Protein AF-A0A355A4Q2-F1 (afdb_monomer)

Solvent-accessible surface area (backbone atoms only — not comparable to full-atom values): 5802 Å² total; per-residue (Å²): 106,85,77,87,81,94,65,103,65,57,71,68,59,53,52,54,50,49,53,55,40,46,78,72,74,45,85,83,72,73,86,63,68,42,79,46,67,49,73,86,80,50,83,54,80,56,55,35,34,83,59,32,88,66,60,17,36,39,72,41,86,90,75,60,39,71,43,77,43,60,62,45,51,81,70,80,61,56,39,31,82,44,30,90,83,60,50,40,44,82,46,103

Secondary structure (DSSP, 8-state):
--S----S--HHHHHHHHHHHHHTTPPP-----EEEE-SSS-----TTTTT-TTS-EEE-TTT--EEE-GGG-----THHHH-TT--EEEE-

Nearest PDB structures (foldseek):
  7o80-assembly1_Bz  TM=7.680E-01  e=3.815E-04  Oryctolagus cuniculus
  5exd-assembly1_B  TM=5.615E-01  e=2.547E-04  Moorella thermoacetica ATCC 39073
  5lzv-assembly1_jj  TM=7.492E-01  e=6.889E-03  Oryctolagus cuniculus
  8bee-assembly1_I  TM=5.857E-01  e=3.515E-03  Arabidopsis thaliana
  6cfw-assembly1_N  TM=6.824E-01  e=1.262E-02  Pyrococcus furiosus COM1

Radius of gyration: 16.85 Å; Cα contacts (8 Å, |Δi|>4): 106; chains: 1; bounding box: 30×35×45 Å

Mean predicted aligned error: 7.75 Å

Structure (mmCIF, N/CA/C/O backbone):
data_AF-A0A355A4Q2-F1
#
_entry.id   AF-A0A355A4Q2-F1
#
loop_
_atom_site.group_PDB
_atom_site.id
_atom_site.type_symbol
_atom_site.label_atom_id
_atom_site.label_alt_id
_atom_site.label_comp_id
_atom_site.label_asym_id
_atom_site.label_entity_id
_atom_site.label_seq_id
_atom_site.pdbx_PDB_ins_code
_atom_site.Cartn_x
_atom_site.Cartn_y
_atom_site.Cartn_z
_atom_site.occupancy
_atom_site.B_iso_or_equiv
_atom_site.auth_seq_id
_atom_site.auth_comp_id
_atom_site.auth_asym_id
_atom_site.auth_atom_id
_atom_site.pdbx_PDB_model_num
ATOM 1 N N . MET A 1 1 ? -5.337 9.448 2.320 1.00 43.44 1 MET A N 1
ATOM 2 C CA . MET A 1 1 ? -4.804 10.251 3.437 1.00 43.44 1 MET A CA 1
ATOM 3 C C . MET A 1 1 ? -4.233 11.561 2.897 1.00 43.44 1 MET A C 1
ATOM 5 O O . MET A 1 1 ? -3.123 11.505 2.384 1.00 43.44 1 MET A O 1
ATOM 9 N N . PRO A 1 2 ? -4.880 12.725 3.079 1.00 45.28 2 PRO A N 1
ATOM 10 C CA . PRO A 1 2 ? -6.300 13.001 3.252 1.00 45.28 2 PRO A CA 1
ATOM 11 C C . PRO A 1 2 ? -6.799 13.910 2.105 1.00 45.28 2 PRO A C 1
ATOM 13 O O . PRO A 1 2 ? -6.578 15.119 2.118 1.00 45.28 2 PRO A O 1
ATOM 16 N N . SER A 1 3 ? -7.531 13.370 1.132 1.00 42.09 3 SER A N 1
ATOM 17 C CA . SER A 1 3 ? -8.226 14.197 0.139 1.00 42.09 3 SER A CA 1
ATOM 18 C C . SER A 1 3 ? -9.733 14.189 0.384 1.00 42.09 3 SER A C 1
ATOM 20 O O . SER A 1 3 ? -10.459 13.258 0.049 1.00 42.09 3 SER A O 1
ATOM 22 N N . SER A 1 4 ? -10.188 15.315 0.940 1.00 50.34 4 SER A N 1
ATOM 23 C CA . SER A 1 4 ? -11.550 15.859 0.85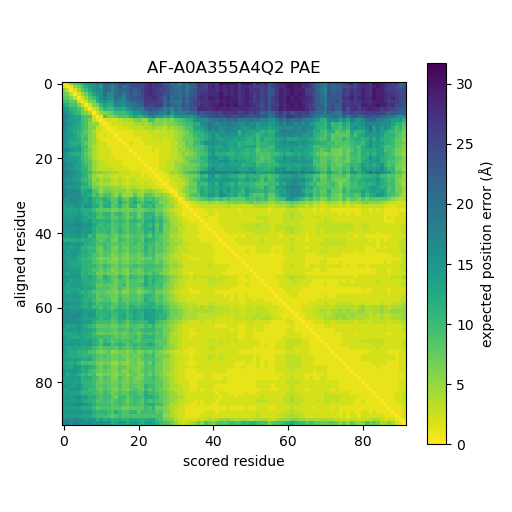5 1.00 50.34 4 SER A CA 1
ATOM 24 C C . SER A 1 4 ? -12.688 15.108 1.556 1.00 50.34 4 SER A C 1
ATOM 26 O O . SER A 1 4 ? -13.485 14.464 0.887 1.00 50.34 4 SER A O 1
ATOM 28 N N . ILE A 1 5 ? -12.887 15.339 2.863 1.00 45.88 5 ILE A N 1
ATOM 29 C CA . ILE A 1 5 ? -14.244 15.357 3.444 1.00 45.88 5 ILE A CA 1
ATOM 30 C C . ILE A 1 5 ? -14.386 16.536 4.417 1.00 45.88 5 ILE A C 1
ATOM 32 O O . ILE A 1 5 ? -13.629 16.704 5.367 1.00 45.88 5 ILE A O 1
ATOM 36 N N . PHE A 1 6 ? -15.390 17.356 4.121 1.00 49.25 6 PHE A N 1
ATOM 37 C CA . PHE A 1 6 ? -15.887 18.494 4.878 1.00 49.25 6 PHE A CA 1
ATOM 38 C C . PHE A 1 6 ? -16.289 18.121 6.315 1.00 49.25 6 PHE A C 1
ATOM 40 O O . PHE A 1 6 ? -17.214 17.341 6.510 1.00 49.25 6 PHE A O 1
ATOM 47 N N . SER A 1 7 ? -15.702 18.778 7.313 1.00 45.41 7 SER A N 1
ATOM 48 C CA . SER A 1 7 ? -16.429 19.353 8.453 1.00 45.41 7 SER A CA 1
ATOM 49 C C . SER A 1 7 ? -15.492 20.309 9.192 1.00 45.41 7 SER A C 1
ATOM 51 O O . SER A 1 7 ? -14.276 20.197 9.110 1.00 45.41 7 SER A O 1
ATOM 53 N N . ASN A 1 8 ? -16.055 21.287 9.884 1.00 50.41 8 ASN A N 1
ATOM 54 C CA . ASN A 1 8 ? -15.354 22.390 10.540 1.00 50.41 8 ASN A CA 1
ATOM 55 C C . ASN A 1 8 ? -14.564 21.964 11.809 1.00 50.41 8 ASN A C 1
ATOM 57 O O . ASN A 1 8 ? -14.504 22.713 12.785 1.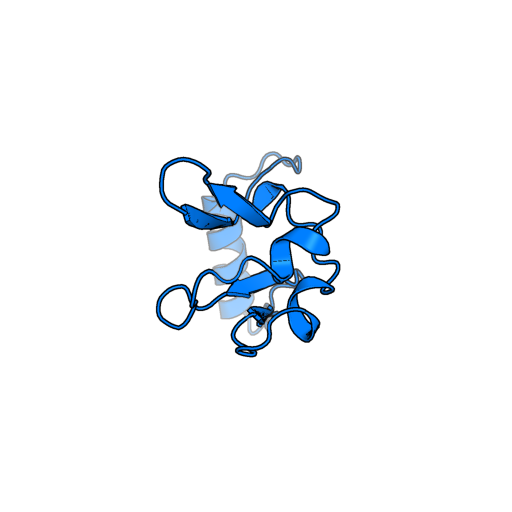00 50.41 8 ASN A O 1
ATOM 61 N N . GLY A 1 9 ? -14.037 20.736 11.845 1.00 58.78 9 GLY A N 1
ATOM 62 C CA . GLY A 1 9 ? -13.290 20.160 12.960 1.00 58.78 9 GLY A CA 1
ATOM 63 C C . GLY A 1 9 ? -11.804 20.088 12.633 1.00 58.78 9 GLY A C 1
ATOM 64 O O . GLY A 1 9 ? -11.408 19.414 11.686 1.00 58.78 9 GLY A O 1
ATOM 65 N N . SER A 1 10 ? -10.976 20.786 13.408 1.00 77.38 10 SER A N 1
ATOM 66 C CA . SER A 1 10 ? -9.533 20.549 13.406 1.00 77.38 10 SER A CA 1
ATOM 67 C C . SER A 1 10 ? -9.254 19.107 13.844 1.00 77.38 10 SER A C 1
ATOM 69 O O . SER A 1 10 ? -9.969 18.582 14.697 1.00 77.38 10 SER A O 1
ATOM 71 N N . LEU A 1 11 ? -8.217 18.477 13.277 1.00 74.50 11 LEU A N 1
ATOM 72 C CA . LEU A 1 11 ? -7.772 17.123 13.656 1.00 74.50 11 LEU A CA 1
ATOM 73 C C . LEU A 1 11 ? -7.617 16.981 15.181 1.00 74.50 11 LEU A C 1
ATOM 75 O O . LEU A 1 11 ? -8.095 16.016 15.762 1.00 74.50 11 LEU A O 1
ATOM 79 N N . GLU A 1 12 ? -7.089 18.025 15.818 1.00 79.25 12 GLU A N 1
ATOM 80 C CA . GLU A 1 12 ? -6.943 18.166 17.270 1.00 79.25 12 GLU A CA 1
ATOM 81 C C . GLU A 1 12 ? -8.259 17.940 18.042 1.00 79.25 12 GLU A C 1
ATOM 83 O O . GLU A 1 12 ? -8.295 17.204 19.020 1.00 79.25 12 GLU A O 1
ATOM 88 N N . LYS A 1 13 ? -9.392 18.473 17.561 1.00 84.50 13 LYS A N 1
ATOM 89 C CA . LYS A 1 13 ? -10.697 18.284 18.225 1.00 84.50 13 LYS A CA 1
ATOM 90 C C . LYS A 1 13 ? -11.246 16.868 18.075 1.00 84.50 13 LYS A C 1
ATOM 92 O O . LYS A 1 13 ? -12.058 16.434 18.891 1.00 84.50 13 LYS A O 1
ATOM 97 N N . ILE A 1 14 ? -10.865 16.168 17.007 1.00 85.56 14 ILE A N 1
ATOM 98 C CA . ILE A 1 14 ? -11.248 14.767 16.805 1.00 85.56 14 ILE A CA 1
ATOM 99 C C . ILE A 1 14 ? -10.470 13.896 17.792 1.00 85.56 14 ILE A C 1
ATOM 101 O O . ILE A 1 14 ? -11.071 13.034 18.425 1.00 85.56 14 ILE A O 1
ATOM 105 N N . GLU A 1 15 ? -9.176 14.163 17.971 1.00 87.56 15 GLU A N 1
ATOM 106 C CA . GLU A 1 15 ? -8.325 13.472 18.946 1.00 87.56 15 GLU A CA 1
ATOM 107 C C . GLU A 1 15 ? -8.833 13.669 20.382 1.00 87.56 15 GLU A C 1
ATOM 109 O O . GLU A 1 15 ? -9.059 12.684 21.084 1.00 87.56 15 GLU A O 1
ATOM 114 N N . GLU A 1 16 ? -9.140 14.908 20.782 1.00 90.44 16 GLU A N 1
ATOM 115 C CA . GLU A 1 16 ? -9.751 15.206 22.089 1.00 90.44 16 GLU A CA 1
ATOM 116 C C . GLU A 1 16 ? -11.084 14.462 22.294 1.00 90.44 16 GLU A C 1
ATOM 118 O O . GLU A 1 16 ? -11.375 13.939 23.374 1.00 90.44 16 GLU A O 1
ATOM 123 N N . GLY A 1 17 ? -11.913 14.398 21.246 1.00 89.50 17 GLY A N 1
ATOM 124 C CA . GLY A 1 17 ? -13.181 13.672 21.270 1.00 89.50 17 GLY A CA 1
ATOM 125 C C . GLY A 1 17 ? -12.998 12.159 21.420 1.00 89.50 17 GLY A C 1
ATOM 126 O O . GLY A 1 17 ? -13.740 11.529 22.176 1.00 89.50 17 GLY A O 1
ATOM 127 N N . ILE A 1 18 ? -12.007 11.582 20.733 1.00 90.75 18 ILE A N 1
ATOM 128 C CA . ILE A 1 18 ? -11.646 10.162 20.848 1.00 90.75 18 ILE A CA 1
ATOM 129 C C . ILE A 1 18 ? -11.189 9.860 22.279 1.00 90.75 18 ILE A C 1
ATOM 131 O O . ILE A 1 18 ? -11.746 8.961 22.910 1.00 90.75 18 ILE A O 1
ATOM 135 N N . GLU A 1 19 ? -10.270 10.656 22.829 1.00 92.56 19 GLU A N 1
ATOM 136 C CA . GLU A 1 19 ? -9.751 10.466 24.190 1.00 92.56 19 GLU A CA 1
ATOM 137 C C . GLU A 1 19 ? -10.867 10.568 25.246 1.00 92.56 19 GLU A C 1
ATOM 139 O O . GLU A 1 19 ? -10.956 9.745 26.167 1.00 92.56 19 GLU A O 1
ATOM 144 N N . TYR A 1 20 ? -11.775 11.540 25.095 1.00 94.12 20 TYR A N 1
ATOM 145 C CA . TYR A 1 20 ? -12.940 11.674 25.970 1.00 94.12 20 TYR A CA 1
ATOM 146 C C . TYR A 1 20 ? -13.794 10.402 25.970 1.00 94.12 20 TYR A C 1
ATOM 148 O O . TYR A 1 20 ? -14.167 9.906 27.035 1.00 94.12 20 TYR A O 1
ATOM 156 N N . LEU A 1 21 ? -14.107 9.865 24.793 1.00 93.94 21 LEU A N 1
ATOM 157 C CA . LEU A 1 21 ? -14.943 8.676 24.649 1.00 93.94 21 LEU A CA 1
ATOM 158 C C . LEU A 1 21 ? -14.260 7.428 25.234 1.00 93.94 21 LEU A C 1
ATOM 160 O O . LEU A 1 21 ? -14.894 6.692 25.998 1.00 93.94 21 LEU A O 1
ATOM 164 N N . GLU A 1 22 ? -12.970 7.226 24.959 1.00 93.00 22 GLU A N 1
ATOM 165 C CA . GLU A 1 22 ? -12.191 6.103 25.498 1.00 93.00 22 GLU A CA 1
ATOM 166 C C . GLU A 1 22 ? -12.146 6.116 27.028 1.00 93.00 22 GLU A C 1
ATOM 168 O O . GLU A 1 22 ? -12.395 5.091 27.673 1.00 93.00 22 GLU A O 1
ATOM 173 N N . LYS A 1 23 ? -11.931 7.293 27.630 1.00 96.31 23 LYS A N 1
ATOM 174 C CA . LYS A 1 23 ? -11.947 7.471 29.090 1.00 96.31 23 LYS A CA 1
ATOM 175 C C . LYS A 1 23 ? -13.282 7.073 29.729 1.00 96.31 23 LYS A C 1
ATOM 177 O O . LYS A 1 23 ? -13.307 6.673 30.893 1.00 96.31 23 LYS A O 1
ATOM 182 N N . HIS A 1 24 ? -14.384 7.153 28.986 1.00 95.88 24 HIS A N 1
ATOM 183 C CA . HIS A 1 24 ? -15.717 6.751 29.445 1.00 95.88 24 HIS A CA 1
ATOM 184 C C . HIS A 1 24 ? -16.075 5.307 29.057 1.00 95.88 24 HIS A C 1
ATOM 186 O O . HIS A 1 24 ? -17.236 4.905 29.143 1.00 95.88 24 HIS A O 1
ATOM 192 N N . GLY A 1 25 ? -15.082 4.505 28.663 1.00 93.44 25 GLY A N 1
ATOM 193 C CA . GLY A 1 25 ? -15.249 3.086 28.361 1.00 93.44 25 GLY A CA 1
ATOM 194 C C . GLY A 1 25 ? -15.870 2.810 26.992 1.00 93.44 25 GLY A C 1
ATOM 195 O O . GLY A 1 25 ? -16.256 1.670 26.719 1.00 93.44 25 GLY A O 1
ATOM 196 N N . VAL A 1 26 ? -15.968 3.822 26.123 1.00 95.38 26 VAL A N 1
ATOM 197 C CA . VAL A 1 26 ? -16.398 3.636 24.735 1.00 95.38 26 VAL A CA 1
ATOM 198 C C . VAL A 1 26 ? -15.217 3.099 23.935 1.00 95.38 26 VAL A C 1
ATOM 200 O O . VAL A 1 26 ? -14.153 3.705 23.889 1.00 95.38 26 VAL A O 1
ATOM 203 N N . LYS A 1 27 ? -15.400 1.946 23.288 1.00 88.69 27 LYS A N 1
ATOM 204 C CA . LYS A 1 27 ? -14.385 1.367 22.402 1.00 88.69 27 LYS A CA 1
ATOM 205 C C . LYS A 1 27 ? -14.485 2.005 21.025 1.00 88.69 27 LYS A C 1
ATOM 207 O O . LYS A 1 27 ? -15.511 1.857 20.361 1.00 88.69 27 LYS A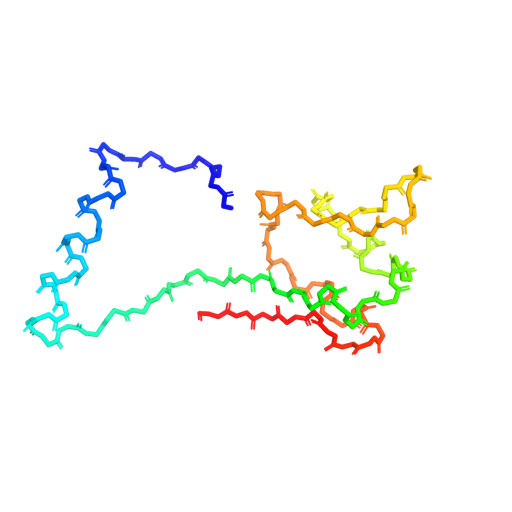 O 1
ATOM 212 N N . ILE A 1 28 ? -13.416 2.662 20.598 1.00 86.75 28 ILE A N 1
ATOM 213 C CA . ILE A 1 28 ? -13.312 3.268 19.273 1.00 86.75 28 ILE A CA 1
ATOM 214 C C . ILE A 1 28 ? -12.518 2.336 18.368 1.00 86.75 28 ILE A C 1
ATOM 216 O O . ILE A 1 28 ? -11.546 1.713 18.783 1.00 86.75 28 ILE A O 1
ATOM 220 N N . GLN A 1 29 ? -12.988 2.196 17.134 1.00 77.94 29 GLN A N 1
ATOM 221 C CA . GLN A 1 29 ? -12.342 1.402 16.101 1.00 77.94 29 GLN A CA 1
ATOM 222 C C . GLN A 1 29 ? -12.437 2.196 14.798 1.00 77.94 29 GLN A C 1
ATOM 224 O O . GLN A 1 29 ? -13.532 2.684 14.487 1.00 77.94 29 GLN A O 1
ATOM 229 N N . PRO A 1 30 ? -11.339 2.359 14.045 1.00 76.38 30 PRO A N 1
ATOM 230 C CA . PRO A 1 30 ? -11.416 2.913 12.705 1.00 76.38 30 PRO A CA 1
ATOM 231 C C . PRO A 1 30 ? -12.361 2.053 11.857 1.00 76.38 30 PRO A C 1
ATOM 233 O O . PRO A 1 30 ? -12.340 0.827 11.913 1.00 76.38 30 PRO A O 1
ATOM 236 N N . LEU A 1 31 ? -13.248 2.700 11.100 1.00 77.69 31 LEU A N 1
ATOM 237 C CA . LEU A 1 31 ? -14.147 1.991 10.182 1.00 77.69 31 LEU A CA 1
ATOM 238 C C . LEU A 1 31 ? -13.518 1.830 8.789 1.00 77.69 31 LEU A C 1
ATOM 240 O O . LEU A 1 31 ? -13.957 1.007 7.985 1.00 77.69 31 LEU A O 1
ATOM 244 N N . SER A 1 32 ? -12.521 2.657 8.472 1.00 82.50 32 SER A N 1
ATOM 245 C CA . SER A 1 32 ? -11.909 2.723 7.153 1.00 82.50 32 SER A CA 1
ATOM 246 C C . SER A 1 32 ? -10.890 1.611 6.964 1.00 82.50 32 SER A C 1
ATOM 248 O O . SER A 1 32 ? -9.888 1.548 7.665 1.00 82.50 32 SER A O 1
ATOM 250 N N . LYS A 1 33 ? -11.118 0.791 5.940 1.00 88.69 33 LYS A N 1
ATOM 251 C CA . LYS A 1 33 ? -10.104 -0.121 5.426 1.00 88.69 33 LYS A CA 1
ATOM 252 C C . LYS A 1 33 ? -8.984 0.654 4.743 1.00 88.69 33 LYS A C 1
ATOM 254 O O . LYS A 1 33 ? -9.254 1.603 4.007 1.00 88.69 33 LYS A O 1
ATOM 259 N N . GLU A 1 34 ? -7.760 0.166 4.868 1.00 92.81 34 GLU A N 1
ATOM 260 C CA . GLU A 1 34 ? -6.607 0.683 4.136 1.00 92.81 34 GLU A CA 1
ATOM 261 C C . GLU A 1 34 ? -5.816 -0.433 3.459 1.00 92.81 34 GLU A C 1
ATOM 263 O O . GLU A 1 34 ? -5.747 -1.563 3.941 1.00 92.81 34 GLU A O 1
ATOM 268 N N . ILE A 1 35 ? -5.183 -0.102 2.331 1.00 96.44 35 ILE A N 1
ATOM 269 C CA . ILE A 1 35 ? -4.172 -0.962 1.718 1.00 96.44 35 ILE A CA 1
ATOM 270 C C . ILE A 1 35 ? -2.813 -0.619 2.323 1.00 96.44 35 ILE A C 1
ATOM 272 O O . ILE A 1 35 ? -2.393 0.541 2.328 1.00 96.44 35 ILE A O 1
ATOM 276 N N . VAL A 1 36 ? -2.107 -1.642 2.790 1.00 95.69 36 VAL A N 1
ATOM 277 C CA . VAL A 1 36 ? -0.740 -1.540 3.304 1.00 95.69 36 VAL A CA 1
ATOM 278 C C . VAL A 1 36 ? 0.160 -2.449 2.477 1.00 95.69 36 VAL A C 1
ATOM 280 O O . VAL A 1 36 ? -0.208 -3.577 2.152 1.00 95.69 36 VAL A O 1
ATOM 283 N N . LEU A 1 37 ? 1.324 -1.931 2.101 1.00 95.50 37 LEU A N 1
ATOM 284 C CA . LEU A 1 37 ? 2.367 -2.642 1.374 1.00 95.50 37 LEU A CA 1
ATOM 285 C C . LEU A 1 37 ? 3.654 -2.535 2.191 1.00 95.50 37 LEU A C 1
ATOM 287 O O . LEU A 1 37 ? 3.996 -1.447 2.648 1.00 95.50 37 LEU A O 1
ATOM 291 N N . ASP A 1 38 ? 4.336 -3.662 2.362 1.00 95.25 38 ASP A N 1
ATOM 292 C CA . ASP A 1 38 ? 5.694 -3.700 2.895 1.00 95.25 38 ASP A CA 1
ATOM 293 C C . ASP A 1 38 ? 6.683 -3.272 1.798 1.00 95.25 38 ASP A C 1
ATOM 295 O O . ASP A 1 38 ? 6.860 -3.970 0.798 1.00 95.25 38 ASP A O 1
ATOM 299 N N . GLU A 1 39 ? 7.261 -2.078 1.930 1.00 92.38 39 GLU A N 1
ATOM 300 C CA . GLU A 1 39 ? 8.170 -1.525 0.919 1.00 92.38 39 GLU A CA 1
ATOM 301 C C . GLU A 1 39 ? 9.538 -2.217 0.906 1.00 92.38 39 GLU A C 1
ATOM 303 O O . GLU A 1 39 ? 10.184 -2.236 -0.145 1.00 92.38 39 GLU A O 1
ATOM 308 N N . GLU A 1 40 ? 9.960 -2.817 2.022 1.00 94.81 40 GLU A N 1
ATOM 309 C CA . GLU A 1 40 ? 11.264 -3.478 2.143 1.00 94.81 40 GLU A CA 1
ATOM 310 C C . GLU A 1 40 ? 11.256 -4.839 1.439 1.00 94.81 40 GLU A C 1
ATOM 312 O O . GLU A 1 40 ? 12.183 -5.171 0.698 1.00 94.81 40 GLU A O 1
ATOM 317 N N . GLU A 1 41 ? 10.160 -5.585 1.574 1.00 96.19 41 GLU A N 1
ATOM 318 C CA . GLU A 1 41 ? 9.956 -6.882 0.911 1.00 96.19 41 GLU A CA 1
ATOM 319 C C . GLU A 1 41 ? 9.479 -6.744 -0.556 1.00 96.19 41 GLU A C 1
ATOM 321 O O . GLU A 1 41 ? 9.321 -7.725 -1.297 1.00 96.19 41 GLU A O 1
ATOM 326 N N . CYS A 1 42 ? 9.222 -5.516 -1.019 1.00 96.75 42 CYS A N 1
ATOM 327 C CA . CYS A 1 42 ? 8.73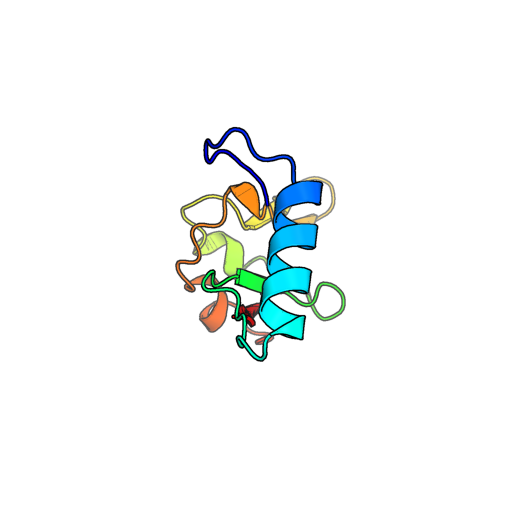9 -5.257 -2.369 1.00 96.75 42 CYS A CA 1
ATOM 328 C C . CYS A 1 42 ? 9.855 -5.388 -3.413 1.00 96.75 42 CYS A C 1
ATOM 330 O O . CYS A 1 42 ? 10.681 -4.499 -3.607 1.00 96.75 42 CYS A O 1
ATOM 332 N N . ILE A 1 43 ? 9.784 -6.447 -4.222 1.00 96.38 43 ILE A N 1
ATOM 333 C CA . ILE A 1 43 ? 10.710 -6.665 -5.348 1.00 96.38 43 ILE A CA 1
ATOM 334 C C . ILE A 1 43 ? 10.433 -5.786 -6.582 1.00 96.38 43 ILE A C 1
ATOM 336 O O . ILE A 1 43 ? 11.029 -6.001 -7.635 1.00 96.38 43 ILE A O 1
ATOM 340 N N . LYS A 1 44 ? 9.490 -4.835 -6.502 1.00 96.06 44 LYS A N 1
ATOM 341 C CA . LYS A 1 44 ? 9.184 -3.859 -7.572 1.00 96.06 44 LYS A CA 1
ATOM 342 C C . LYS A 1 44 ? 8.810 -4.486 -8.929 1.00 96.06 44 LYS A C 1
ATOM 344 O O . LYS A 1 44 ? 9.009 -3.883 -9.976 1.00 96.06 44 LYS A O 1
ATOM 349 N N . CYS A 1 45 ? 8.197 -5.675 -8.926 1.00 96.62 45 CYS A N 1
ATOM 350 C CA . CYS A 1 45 ? 7.799 -6.384 -10.155 1.00 96.62 45 CYS A CA 1
ATOM 351 C C . CYS A 1 45 ? 6.697 -5.687 -10.977 1.00 96.62 45 CYS A 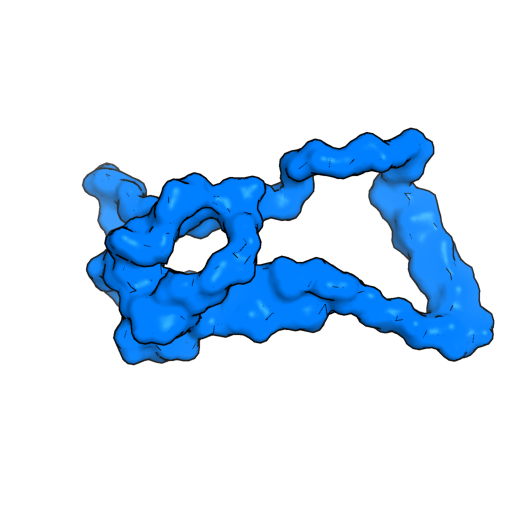C 1
ATOM 353 O O . CYS A 1 45 ? 6.461 -6.055 -12.123 1.00 96.62 45 CYS A O 1
ATOM 355 N N . GLY A 1 46 ? 5.975 -4.727 -10.390 1.00 96.56 46 GLY A N 1
ATOM 356 C CA . GLY A 1 46 ? 4.921 -3.972 -11.069 1.00 96.56 46 GLY A CA 1
ATOM 357 C C . GLY A 1 46 ? 3.590 -4.709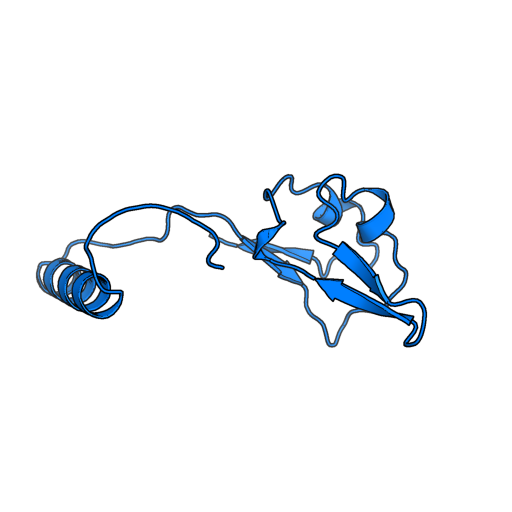 -11.270 1.00 96.56 46 GLY A C 1
ATOM 358 O O . GLY A 1 46 ? 2.650 -4.097 -11.757 1.00 96.56 46 GLY A O 1
ATOM 359 N N . ALA A 1 47 ? 3.437 -5.972 -10.855 1.00 98.00 47 ALA A N 1
ATOM 360 C CA . ALA A 1 47 ? 2.196 -6.734 -11.072 1.00 98.00 47 ALA A CA 1
ATOM 361 C C . ALA A 1 47 ? 0.933 -6.041 -10.516 1.00 98.00 47 ALA A C 1
ATOM 363 O O . ALA A 1 47 ? -0.135 -6.083 -11.123 1.00 98.00 47 ALA A O 1
ATOM 364 N N . CYS A 1 48 ? 1.057 -5.350 -9.380 1.00 98.31 48 CYS A N 1
ATOM 365 C CA . CYS A 1 48 ? -0.050 -4.628 -8.759 1.00 98.31 48 CYS A CA 1
ATOM 366 C C . CYS A 1 48 ? -0.496 -3.378 -9.540 1.00 98.31 48 CYS A C 1
ATOM 368 O O . CYS A 1 48 ? -1.636 -2.946 -9.375 1.00 98.31 48 CYS A O 1
ATOM 370 N N . THR A 1 49 ? 0.357 -2.804 -10.395 1.00 98.00 49 THR A N 1
ATOM 371 C CA . THR A 1 49 ? 0.009 -1.611 -11.187 1.00 98.00 49 THR A CA 1
ATOM 372 C C . THR A 1 49 ? -0.926 -1.972 -12.338 1.00 98.00 49 THR A C 1
ATOM 374 O O . THR A 1 49 ? -1.850 -1.218 -12.628 1.00 98.00 49 THR A O 1
ATOM 377 N N . ALA A 1 50 ? -0.773 -3.169 -12.917 1.00 97.44 50 ALA A N 1
ATOM 378 C CA . ALA A 1 50 ? -1.611 -3.667 -14.010 1.00 97.44 50 ALA A CA 1
ATOM 379 C C . ALA A 1 50 ? -3.096 -3.810 -13.629 1.00 97.44 50 ALA A C 1
ATOM 381 O O . ALA A 1 50 ? -3.963 -3.758 -14.496 1.00 97.44 50 ALA A O 1
ATOM 382 N N . VAL A 1 51 ? -3.393 -3.980 -12.336 1.00 98.25 51 VAL A N 1
ATOM 383 C CA . VAL A 1 51 ? -4.763 -4.107 -11.809 1.00 98.25 51 VAL A CA 1
ATOM 384 C C . VAL A 1 51 ? -5.268 -2.827 -11.129 1.00 98.25 51 VAL A C 1
ATOM 386 O O . VAL A 1 51 ? -6.408 -2.774 -10.664 1.00 98.25 51 VAL A O 1
ATOM 389 N N . CYS A 1 52 ? -4.432 -1.789 -11.022 1.00 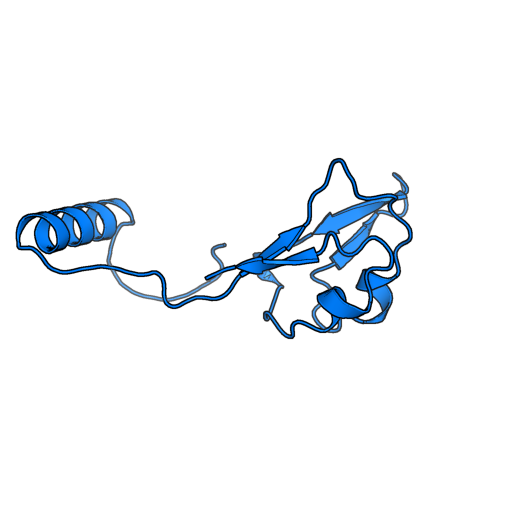98.31 52 CYS A N 1
ATOM 390 C CA . CYS A 1 52 ? -4.755 -0.580 -10.271 1.00 98.31 52 CYS A CA 1
ATOM 391 C C . CYS A 1 52 ? -5.480 0.460 -11.137 1.00 98.31 52 CYS A C 1
ATOM 393 O O . CYS A 1 52 ? -4.895 1.440 -11.595 1.00 98.31 52 CYS A O 1
ATOM 395 N N . ASN A 1 53 ? -6.793 0.294 -11.296 1.00 97.06 53 ASN A N 1
ATOM 396 C CA . ASN A 1 53 ? -7.614 1.177 -12.137 1.00 97.06 53 ASN A CA 1
ATOM 397 C C . ASN A 1 53 ? -7.641 2.648 -11.679 1.00 97.06 53 ASN A C 1
ATOM 399 O O . ASN A 1 53 ? -7.861 3.542 -12.492 1.00 97.06 53 ASN A O 1
ATOM 403 N N . SER A 1 54 ? -7.416 2.922 -10.389 1.00 97.56 54 SER A N 1
ATOM 404 C CA . SER A 1 54 ? -7.374 4.294 -9.866 1.00 97.56 54 SER A CA 1
ATOM 405 C C . SER A 1 54 ? -6.008 4.975 -10.025 1.00 97.56 54 SER A C 1
ATOM 407 O O . SER A 1 54 ? -5.863 6.147 -9.671 1.00 97.56 54 SER A O 1
ATOM 409 N N . ASN A 1 55 ? -5.006 4.267 -10.568 1.00 97.00 55 ASN A N 1
ATOM 410 C CA . ASN A 1 55 ? -3.615 4.720 -10.687 1.00 97.00 55 ASN A CA 1
ATOM 411 C C . ASN A 1 55 ? -2.963 5.111 -9.344 1.00 97.00 55 ASN A C 1
ATOM 413 O O . ASN A 1 55 ? -2.042 5.935 -9.302 1.00 97.00 55 ASN A O 1
ATOM 417 N N . ALA A 1 56 ? -3.436 4.515 -8.245 1.00 98.06 56 ALA A N 1
ATOM 418 C CA . ALA A 1 56 ? -2.814 4.644 -6.932 1.00 98.06 56 ALA A CA 1
ATOM 419 C C . ALA A 1 56 ? -1.444 3.952 -6.885 1.00 98.06 56 ALA A C 1
ATOM 421 O O . ALA A 1 56 ? -0.514 4.478 -6.290 1.00 98.06 56 ALA A O 1
ATOM 422 N N . LEU A 1 57 ? -1.297 2.801 -7.544 1.00 98.06 57 LEU A N 1
ATOM 423 C CA . LEU A 1 57 ? -0.036 2.073 -7.677 1.00 98.06 57 LEU A CA 1
ATOM 424 C C . LEU A 1 57 ? 0.508 2.259 -9.091 1.00 98.06 57 LEU A C 1
ATOM 426 O O . LEU A 1 57 ? -0.150 1.885 -10.062 1.00 98.06 57 LEU A O 1
ATOM 430 N N . ARG A 1 58 ? 1.711 2.820 -9.210 1.00 97.69 58 ARG A N 1
ATOM 431 C CA . ARG A 1 58 ? 2.369 3.087 -10.499 1.00 97.69 58 ARG A CA 1
ATOM 432 C C . ARG A 1 58 ? 3.872 2.861 -10.407 1.00 97.69 58 ARG A C 1
ATOM 434 O O . ARG A 1 58 ? 4.457 3.063 -9.350 1.00 97.69 58 ARG A O 1
ATOM 441 N N . MET A 1 59 ? 4.498 2.475 -11.513 1.00 97.12 59 MET A N 1
ATOM 442 C CA . MET A 1 59 ? 5.959 2.439 -11.597 1.00 97.12 59 MET A CA 1
ATOM 443 C C . MET A 1 59 ? 6.471 3.830 -11.960 1.00 97.12 59 MET A C 1
ATOM 445 O O . MET A 1 59 ? 5.977 4.444 -12.905 1.00 97.12 59 MET A O 1
ATOM 449 N N . ASN A 1 60 ? 7.454 4.328 -11.217 1.00 95.62 60 ASN A N 1
ATOM 450 C CA . ASN A 1 60 ? 8.211 5.502 -11.623 1.00 95.62 60 ASN A CA 1
ATOM 451 C C . ASN A 1 60 ? 9.173 5.087 -12.759 1.00 95.62 60 ASN A C 1
ATOM 453 O O . ASN A 1 60 ? 9.997 4.196 -12.537 1.00 95.62 60 ASN A O 1
ATOM 457 N N . PRO A 1 61 ? 9.078 5.696 -13.955 1.00 93.19 61 PRO A N 1
ATOM 458 C CA . PRO A 1 61 ? 9.857 5.281 -15.122 1.00 93.19 61 PRO A CA 1
ATOM 459 C C . PRO A 1 61 ? 11.359 5.555 -14.978 1.00 93.19 61 PRO A C 1
ATOM 461 O O . PRO A 1 61 ? 12.159 4.821 -15.549 1.00 93.19 61 PRO A O 1
ATOM 464 N N . ASP A 1 62 ? 11.742 6.562 -14.193 1.00 95.75 62 ASP A N 1
ATOM 465 C CA . ASP A 1 62 ? 13.136 6.988 -14.046 1.00 95.75 62 ASP A CA 1
ATOM 466 C C . ASP A 1 62 ? 13.883 6.161 -12.993 1.00 95.75 62 ASP A C 1
ATOM 468 O O . ASP A 1 62 ? 15.075 5.896 -13.118 1.00 95.75 62 ASP A O 1
ATOM 472 N N . THR A 1 63 ? 13.180 5.745 -11.937 1.00 94.88 63 THR A N 1
ATOM 473 C CA . THR A 1 63 ? 13.783 5.042 -10.787 1.00 94.88 63 THR A CA 1
ATOM 474 C C . THR A 1 63 ? 13.451 3.555 -10.732 1.00 94.88 63 THR A C 1
ATOM 476 O O . THR A 1 63 ? 13.989 2.847 -9.883 1.00 94.88 63 THR A O 1
ATOM 479 N N . ALA A 1 64 ? 12.534 3.086 -11.584 1.00 92.00 64 ALA A N 1
ATOM 480 C CA . ALA A 1 64 ? 11.944 1.747 -11.526 1.00 92.00 64 ALA A CA 1
ATOM 481 C C . ALA A 1 64 ? 11.362 1.380 -10.142 1.00 92.00 64 ALA A C 1
ATOM 483 O O . ALA A 1 64 ? 11.191 0.205 -9.815 1.00 92.00 64 ALA A O 1
ATOM 484 N N . ASN A 1 65 ? 11.033 2.379 -9.317 1.00 95.00 65 ASN A N 1
ATOM 485 C CA . ASN A 1 65 ? 10.406 2.174 -8.018 1.00 95.00 65 ASN A CA 1
ATOM 486 C C . ASN A 1 65 ? 8.884 2.134 -8.143 1.00 95.00 65 ASN A C 1
ATOM 488 O O . ASN A 1 65 ? 8.286 2.855 -8.945 1.00 95.00 65 ASN A O 1
ATOM 492 N N . LEU A 1 66 ? 8.255 1.319 -7.299 1.00 96.62 66 LEU A N 1
ATOM 493 C CA . LEU A 1 66 ? 6.814 1.353 -7.109 1.00 96.62 66 LEU A CA 1
ATOM 494 C C . LEU A 1 66 ? 6.448 2.596 -6.289 1.00 96.62 66 LEU A C 1
ATOM 496 O O . LEU A 1 66 ? 7.029 2.841 -5.237 1.00 96.62 66 LEU A O 1
ATOM 500 N N . VAL A 1 67 ? 5.479 3.368 -6.767 1.00 96.56 67 VAL A N 1
ATOM 501 C CA . VAL A 1 67 ? 4.916 4.529 -6.074 1.00 96.56 67 VAL A CA 1
ATOM 502 C C . VAL A 1 67 ? 3.494 4.189 -5.662 1.00 96.56 67 VAL A C 1
ATOM 504 O O . VAL A 1 67 ? 2.696 3.779 -6.511 1.00 96.56 67 VAL A O 1
ATOM 507 N N . PHE A 1 68 ? 3.178 4.391 -4.381 1.00 96.69 68 PHE A N 1
ATOM 508 C CA . PHE A 1 68 ? 1.833 4.216 -3.849 1.00 96.69 68 PHE A CA 1
ATOM 509 C C . PHE A 1 68 ? 1.230 5.541 -3.364 1.00 96.69 68 PHE A C 1
ATOM 511 O O . PHE A 1 68 ? 1.591 6.088 -2.327 1.00 96.69 68 PHE A O 1
ATOM 518 N N . ASP A 1 69 ? 0.276 6.043 -4.136 1.00 96.12 69 ASP A N 1
ATOM 519 C CA . ASP A 1 69 ? -0.498 7.250 -3.883 1.00 96.12 69 ASP A CA 1
ATOM 520 C C . ASP A 1 69 ? -1.788 6.893 -3.128 1.00 96.12 69 ASP A C 1
ATOM 522 O O . ASP A 1 69 ? -2.809 6.517 -3.717 1.00 96.12 69 ASP A O 1
ATOM 526 N N . ARG A 1 70 ? -1.714 6.953 -1.794 1.00 93.50 70 ARG A N 1
ATOM 527 C CA . ARG A 1 70 ? -2.792 6.522 -0.887 1.00 93.50 70 ARG A CA 1
ATOM 528 C C . ARG A 1 70 ? -4.078 7.321 -1.069 1.00 93.50 70 ARG A C 1
ATOM 530 O O . ARG A 1 70 ? -5.153 6.786 -0.828 1.00 93.50 70 ARG A O 1
ATOM 537 N N . ASP A 1 71 ? -3.986 8.574 -1.502 1.00 93.38 71 ASP A N 1
ATOM 538 C CA . ASP A 1 71 ? -5.151 9.429 -1.744 1.00 93.38 71 ASP A CA 1
ATOM 539 C C . ASP A 1 71 ? -5.981 8.994 -2.946 1.00 93.38 71 ASP A C 1
ATOM 541 O O . ASP A 1 71 ? -7.191 9.200 -2.981 1.00 93.38 71 ASP A O 1
ATOM 545 N N . ARG A 1 72 ? -5.356 8.326 -3.914 1.00 95.94 72 ARG A N 1
ATOM 546 C CA . ARG A 1 72 ? -6.055 7.778 -5.082 1.00 95.94 72 ARG A CA 1
ATOM 547 C C . ARG A 1 72 ? -6.527 6.345 -4.862 1.00 95.94 72 ARG A C 1
ATOM 549 O O . ARG A 1 72 ? -7.157 5.760 -5.746 1.00 95.94 72 ARG A O 1
ATOM 556 N N . CYS A 1 73 ? -6.187 5.727 -3.733 1.00 96.62 73 CYS A N 1
ATOM 557 C CA . CYS A 1 73 ? -6.577 4.356 -3.447 1.00 96.62 73 CYS A CA 1
ATOM 558 C C . CYS A 1 73 ? -8.060 4.299 -3.078 1.00 96.62 73 CYS A C 1
ATOM 560 O O . CYS A 1 73 ? -8.486 4.888 -2.095 1.00 96.62 73 CYS A O 1
ATOM 562 N N . ILE A 1 74 ? -8.835 3.533 -3.842 1.00 95.62 74 ILE A N 1
ATOM 563 C CA . ILE A 1 74 ? -10.258 3.289 -3.557 1.00 95.62 74 ILE A CA 1
ATOM 564 C C . ILE A 1 74 ? -10.493 1.975 -2.800 1.00 95.62 74 ILE A C 1
ATOM 566 O O . ILE A 1 74 ? -11.627 1.525 -2.693 1.00 95.62 74 ILE A O 1
ATOM 570 N N . VAL A 1 75 ? -9.416 1.326 -2.339 1.00 96.12 75 VAL A N 1
ATOM 571 C CA . VAL A 1 75 ? -9.458 0.072 -1.568 1.00 96.12 75 VAL A CA 1
ATOM 572 C C . VAL A 1 75 ? -10.281 -1.019 -2.276 1.00 96.12 75 VAL A C 1
ATOM 574 O O . VAL A 1 75 ? -11.097 -1.706 -1.678 1.00 96.12 75 VAL A O 1
ATOM 577 N N . CYS A 1 76 ? -10.068 -1.197 -3.586 1.00 97.06 76 CYS A N 1
ATOM 578 C CA . CYS A 1 76 ? -10.730 -2.259 -4.357 1.00 97.06 76 CYS A CA 1
ATOM 579 C C . CYS A 1 76 ? -10.135 -3.657 -4.117 1.00 97.06 76 CYS A C 1
ATOM 581 O O . CYS A 1 76 ? -10.635 -4.635 -4.660 1.00 97.06 76 CYS A O 1
ATOM 583 N N . GLU A 1 77 ? -9.031 -3.734 -3.365 1.00 97.44 77 GLU A N 1
ATOM 584 C CA . GLU A 1 77 ? -8.347 -4.9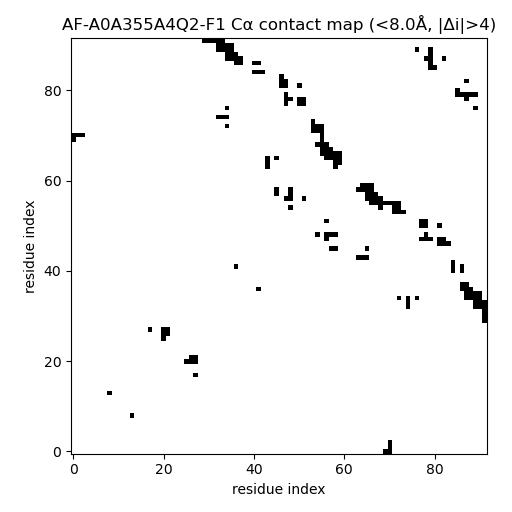62 -2.939 1.00 97.44 77 GLU A CA 1
ATOM 585 C C . GLU A 1 77 ? -7.761 -5.828 -4.078 1.00 97.44 77 GLU A C 1
ATOM 587 O O . GLU A 1 77 ? -7.053 -6.790 -3.803 1.00 97.44 77 GLU A O 1
ATOM 592 N N . LEU A 1 78 ? -7.927 -5.461 -5.357 1.00 98.25 78 LEU A N 1
ATOM 593 C CA . LEU A 1 78 ? -7.408 -6.223 -6.510 1.00 98.25 78 LEU A CA 1
ATOM 594 C C . LEU A 1 78 ? -5.880 -6.388 -6.510 1.00 98.25 78 LEU A C 1
ATOM 596 O O . LEU A 1 78 ? -5.355 -7.375 -7.025 1.00 98.25 78 LEU A O 1
ATOM 600 N N . CYS A 1 79 ? -5.152 -5.438 -5.921 1.00 98.19 79 CYS A N 1
ATOM 601 C CA . CYS A 1 79 ? -3.697 -5.501 -5.797 1.00 98.19 79 CYS A CA 1
ATOM 602 C C . CYS A 1 79 ? -3.214 -6.594 -4.828 1.00 98.19 79 CYS A C 1
ATOM 604 O O . CYS A 1 79 ? -2.082 -7.055 -4.970 1.00 98.19 79 CYS A O 1
ATOM 606 N N . VAL A 1 80 ? -4.057 -7.029 -3.885 1.00 98.19 80 VAL A N 1
ATOM 607 C CA . VAL A 1 80 ? -3.727 -8.053 -2.883 1.00 98.19 80 VAL A CA 1
ATOM 608 C C . VAL A 1 80 ? -3.421 -9.401 -3.550 1.00 98.19 80 VAL A C 1
ATOM 610 O O . VAL A 1 80 ? -2.287 -9.867 -3.422 1.00 98.19 80 VAL A O 1
ATOM 613 N N . PRO A 1 81 ? -4.342 -10.023 -4.319 1.00 98.19 81 PRO A N 1
ATOM 614 C CA . PRO A 1 81 ? -4.047 -11.279 -5.007 1.00 98.19 81 PRO A CA 1
ATOM 615 C C . PRO A 1 81 ? -3.060 -11.112 -6.169 1.00 98.19 81 PRO A 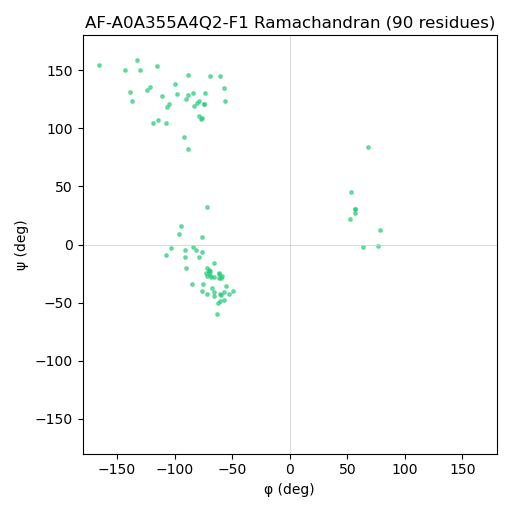C 1
ATOM 617 O O . PRO A 1 81 ? -2.392 -12.074 -6.537 1.00 98.19 81 PRO A O 1
ATOM 620 N N . ALA A 1 82 ? -2.946 -9.911 -6.748 1.00 98.19 82 ALA A N 1
ATOM 621 C CA . ALA A 1 82 ? -2.006 -9.644 -7.836 1.00 98.19 82 ALA A CA 1
ATOM 622 C C . ALA A 1 82 ? -0.539 -9.618 -7.374 1.00 98.19 82 ALA A C 1
ATOM 624 O O . ALA A 1 82 ? 0.361 -9.755 -8.201 1.00 98.19 82 ALA A O 1
ATOM 625 N N . CYS A 1 83 ? -0.276 -9.419 -6.079 1.00 98.25 83 CYS A N 1
ATOM 626 C CA . CYS A 1 83 ? 1.079 -9.384 -5.548 1.00 98.25 83 CYS A CA 1
ATOM 627 C C . CYS A 1 83 ? 1.645 -10.808 -5.383 1.00 98.25 83 CYS A C 1
ATOM 629 O O . CYS A 1 83 ? 1.234 -11.518 -4.461 1.00 98.25 83 CYS A O 1
ATOM 631 N N . PRO A 1 84 ? 2.644 -11.230 -6.185 1.00 97.25 84 PRO A N 1
ATOM 632 C CA . PRO A 1 84 ? 3.211 -12.576 -6.071 1.00 97.25 84 PRO A CA 1
ATOM 633 C C . PRO A 1 84 ? 3.944 -12.799 -4.740 1.00 97.25 84 PRO A C 1
ATOM 635 O O . PRO A 1 84 ? 3.965 -13.916 -4.232 1.00 97.25 84 PRO A O 1
ATOM 638 N N . MET A 1 85 ? 4.488 -11.730 -4.147 1.00 97.44 85 MET A N 1
ATOM 639 C CA . MET A 1 85 ? 5.171 -11.757 -2.848 1.00 97.44 85 MET A CA 1
ATOM 640 C C . MET A 1 85 ? 4.202 -11.771 -1.656 1.00 97.44 85 MET A C 1
ATOM 642 O O . MET A 1 85 ? 4.630 -11.988 -0.529 1.00 97.44 85 MET A O 1
ATOM 646 N N . ARG A 1 86 ? 2.895 -11.546 -1.879 1.00 96.69 86 ARG A N 1
ATOM 647 C CA . ARG A 1 86 ? 1.855 -11.499 -0.828 1.00 96.69 86 ARG A CA 1
ATOM 648 C C . ARG A 1 86 ? 2.121 -10.477 0.290 1.00 96.69 86 ARG A C 1
ATOM 650 O O . ARG A 1 86 ? 1.688 -10.655 1.427 1.00 96.69 86 ARG A O 1
ATOM 657 N N . ILE A 1 87 ? 2.803 -9.386 -0.052 1.00 97.56 87 ILE A N 1
ATOM 658 C CA . ILE A 1 87 ? 3.156 -8.294 0.871 1.00 97.56 87 ILE A CA 1
ATOM 659 C C . ILE A 1 87 ? 2.107 -7.174 0.930 1.00 97.56 87 ILE A C 1
ATOM 661 O O . ILE A 1 87 ? 2.187 -6.304 1.790 1.00 97.56 87 ILE A O 1
ATOM 665 N N . ILE A 1 88 ? 1.129 -7.178 0.019 1.00 97.75 88 ILE A N 1
ATOM 666 C CA . ILE A 1 88 ? 0.020 -6.217 0.015 1.00 97.75 88 ILE A CA 1
ATOM 667 C C . ILE A 1 88 ? -1.123 -6.794 0.844 1.00 97.75 88 ILE A C 1
ATOM 669 O O . ILE A 1 88 ? -1.583 -7.902 0.568 1.00 97.75 88 ILE A O 1
ATOM 673 N N . LYS A 1 89 ? -1.590 -6.045 1.844 1.00 97.06 89 LYS A N 1
ATOM 674 C CA . LYS A 1 89 ? -2.630 -6.464 2.793 1.00 97.06 89 LYS A CA 1
ATOM 675 C C . LYS A 1 89 ? -3.692 -5.382 2.962 1.00 97.06 89 LYS A C 1
ATOM 677 O O . LYS A 1 89 ? -3.444 -4.207 2.699 1.00 97.06 89 LYS A O 1
ATOM 682 N N . VAL A 1 90 ? -4.864 -5.802 3.429 1.00 95.31 90 VAL A N 1
ATOM 683 C CA . VAL A 1 90 ? -5.933 -4.910 3.891 1.00 95.31 90 VAL A CA 1
ATOM 684 C C . VAL A 1 90 ? -5.842 -4.816 5.411 1.00 95.31 90 VAL A C 1
ATOM 686 O O . VAL A 1 90 ? -5.765 -5.849 6.078 1.00 95.31 90 VAL A O 1
ATOM 689 N N . MET A 1 91 ? -5.841 -3.600 5.946 1.00 89.75 91 MET A N 1
ATOM 690 C CA . MET A 1 91 ? -5.912 -3.321 7.382 1.00 89.75 91 MET A CA 1
ATOM 691 C C . MET A 1 91 ? -7.209 -2.578 7.710 1.00 89.75 91 MET A C 1
ATOM 693 O O . MET A 1 91 ? -7.778 -1.928 6.834 1.00 89.75 91 MET A O 1
ATOM 697 N N . PHE A 1 92 ? -7.674 -2.731 8.949 1.00 82.31 92 PHE A N 1
ATOM 698 C CA . PHE A 1 92 ? -8.863 -2.099 9.521 1.00 82.31 92 PHE A CA 1
ATOM 699 C C . PHE A 1 92 ? -8.455 -1.319 10.767 1.00 82.31 92 PHE A C 1
ATOM 701 O O . PHE A 1 92 ? -7.516 -1.798 11.448 1.00 82.31 92 PHE A O 1
#

Sequence (92 aa):
MPSSIFSNGSLEKIEEGIEYLEKHGVKIQPLSKEIVLDEEECIKCGACTAVCNSNALRMNPDTANLVFDRDRCIVCELCVPACPMRIIKVMF

pLDDT: mean 89.07, std 14.73, range [42.09, 98.31]

Foldseek 3Di:
DDDDDDDPDDPVVVVVVVVVCVVVVHDDDDPDKFKDADQVLDPLPCQLCVVQPLNQWDQDPVPSGIHGNRNSDPPPCPSQVSDPSNRIDIDD